Protein AF-A2A1Z2-F1 (afdb_monomer_lite)

Radius of gyration: 15.47 Å; chains: 1; bounding box: 34×31×52 Å

Foldseek 3Di:
DDLVVCVLPLVVLLVLLLVLLCVCVVVVNVVVCVVALLNVVSVLSNCCVVPVDPPPPSRQFFDDWDDDDDDDPPPDDVPPDSDAIKTATDPVSCVRVVHRIDGSSVSSVVSVVVPVVD

Secondary structure (DSSP, 8-state):
--SSTTTT-HHHHHHHHHHHHHHHHHTT-THHHHH-HHHHHHHHHHHHHHH--TT-TT--SB---B------TT---TTT---PPEEEBPHHHHHHHT-SEEEHHHHHHHHHHHHTT-

Structure (mmCIF, N/CA/C/O backbone):
data_AF-A2A1Z2-F1
#
_entry.id   AF-A2A1Z2-F1
#
loop_
_atom_site.group_PDB
_atom_site.id
_atom_site.type_symbol
_atom_site.label_atom_id
_atom_site.label_alt_id
_atom_site.label_comp_id
_atom_site.label_asym_id
_atom_site.label_entity_id
_atom_site.label_seq_id
_atom_site.pdbx_PDB_ins_code
_atom_site.Cartn_x
_atom_site.Cartn_y
_atom_site.Cartn_z
_atom_site.occupancy
_atom_site.B_iso_or_equiv
_atom_site.auth_seq_id
_atom_site.auth_comp_id
_atom_site.auth_asym_id
_atom_site.auth_atom_id
_atom_site.pdbx_PDB_model_num
ATOM 1 N N . MET A 1 1 ? 19.341 5.285 2.872 1.00 43.09 1 MET A N 1
ATOM 2 C CA . MET A 1 1 ? 19.050 4.918 1.471 1.00 43.09 1 MET A CA 1
ATOM 3 C C . MET A 1 1 ? 17.642 5.428 1.194 1.00 43.09 1 MET A C 1
ATOM 5 O O . MET A 1 1 ? 16.731 4.963 1.864 1.00 43.09 1 MET A O 1
ATOM 9 N N . SER A 1 2 ? 17.479 6.494 0.401 1.00 40.25 2 SER A N 1
ATOM 10 C CA . SER A 1 2 ? 16.166 7.125 0.172 1.00 40.25 2 SER A CA 1
ATOM 11 C C . SER A 1 2 ? 15.402 6.400 -0.940 1.00 40.25 2 SER A C 1
ATOM 13 O O . SER A 1 2 ? 16.025 5.833 -1.836 1.00 40.25 2 SER A O 1
ATOM 15 N N . LEU A 1 3 ? 14.065 6.455 -0.904 1.00 44.22 3 LEU A N 1
ATOM 16 C CA . LEU A 1 3 ? 13.184 6.008 -2.000 1.00 44.22 3 LEU A CA 1
ATOM 17 C C . LEU A 1 3 ? 13.575 6.637 -3.353 1.00 44.22 3 LEU A C 1
ATOM 19 O O . LEU A 1 3 ? 13.385 6.033 -4.402 1.00 44.22 3 LEU A O 1
ATOM 23 N N . GLU A 1 4 ? 14.168 7.832 -3.320 1.00 45.66 4 GLU A N 1
ATOM 24 C CA . GLU A 1 4 ? 14.558 8.612 -4.498 1.00 45.66 4 GLU A CA 1
ATOM 25 C C . GLU A 1 4 ? 15.920 8.216 -5.077 1.00 45.66 4 GLU A C 1
ATOM 27 O O . GLU A 1 4 ? 16.102 8.278 -6.289 1.00 45.66 4 GLU A O 1
ATOM 32 N N . ALA A 1 5 ? 16.862 7.737 -4.251 1.00 43.75 5 ALA A N 1
ATOM 33 C CA . ALA A 1 5 ? 18.181 7.284 -4.718 1.00 43.75 5 ALA A CA 1
ATOM 34 C C . ALA A 1 5 ? 18.096 6.046 -5.631 1.00 43.75 5 ALA A C 1
ATOM 36 O O . ALA A 1 5 ? 19.081 5.631 -6.233 1.00 43.75 5 ALA A O 1
ATOM 37 N N . SER A 1 6 ? 16.909 5.447 -5.699 1.00 44.06 6 SER A N 1
ATOM 38 C CA . SER A 1 6 ? 16.616 4.208 -6.386 1.00 44.06 6 SER A CA 1
ATOM 39 C C . SER A 1 6 ? 15.152 4.201 -6.847 1.00 44.06 6 SER A C 1
ATOM 41 O O . SER A 1 6 ? 14.452 3.197 -6.712 1.00 44.06 6 SER A O 1
ATOM 43 N N . GLY A 1 7 ? 14.685 5.321 -7.409 1.00 41.72 7 GLY A N 1
ATOM 44 C CA . GLY A 1 7 ? 13.326 5.483 -7.945 1.00 41.72 7 GLY A CA 1
ATOM 45 C C . GLY A 1 7 ? 12.958 4.536 -9.099 1.00 41.72 7 GLY A C 1
ATOM 46 O O . GLY A 1 7 ? 11.879 4.665 -9.656 1.00 41.72 7 GLY A O 1
ATOM 47 N N . GLN A 1 8 ? 13.836 3.596 -9.460 1.00 48.84 8 GLN A N 1
ATOM 48 C CA . GLN A 1 8 ? 13.596 2.522 -10.429 1.00 48.84 8 GLN A CA 1
ATOM 49 C C . GLN A 1 8 ? 13.659 1.119 -9.811 1.00 48.84 8 GLN A C 1
ATOM 51 O O . GLN A 1 8 ? 13.374 0.142 -10.495 1.00 48.84 8 GLN A O 1
ATOM 56 N N . ASN A 1 9 ? 14.010 0.981 -8.527 1.00 60.34 9 ASN A N 1
ATOM 57 C CA . ASN A 1 9 ? 14.089 -0.337 -7.909 1.00 60.34 9 ASN A CA 1
ATOM 58 C C . ASN A 1 9 ? 12.764 -0.681 -7.242 1.00 60.34 9 ASN A C 1
ATOM 60 O O . ASN A 1 9 ? 12.541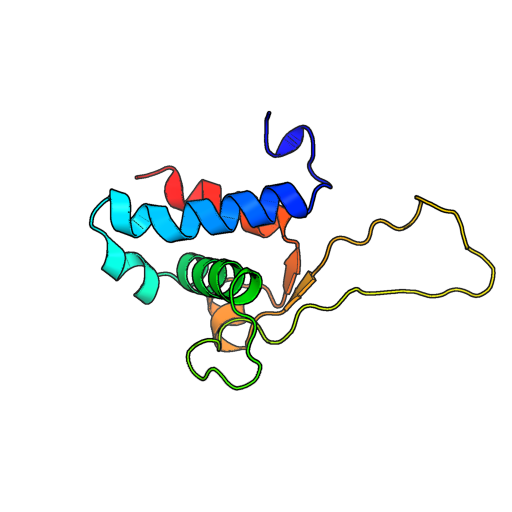 -0.456 -6.051 1.00 60.34 9 ASN A O 1
ATOM 64 N N . THR A 1 10 ? 11.885 -1.227 -8.068 1.00 61.91 10 THR A N 1
ATOM 65 C CA . THR A 1 10 ? 10.660 -1.918 -7.693 1.00 61.91 10 THR A CA 1
ATOM 66 C C . THR A 1 10 ? 10.806 -2.742 -6.404 1.00 61.91 10 THR A C 1
ATOM 68 O O . THR A 1 10 ? 9.916 -2.687 -5.557 1.00 61.91 10 THR A O 1
ATOM 71 N N . ASP A 1 11 ? 11.939 -3.416 -6.178 1.00 64.12 11 ASP A N 1
ATOM 72 C CA . ASP A 1 11 ? 12.164 -4.244 -4.984 1.00 64.12 11 ASP A CA 1
ATOM 73 C C . ASP A 1 11 ? 12.144 -3.430 -3.680 1.00 64.12 11 ASP A C 1
ATOM 75 O O . ASP A 1 11 ? 11.657 -3.896 -2.648 1.00 64.12 11 ASP A O 1
ATOM 79 N N . ILE A 1 12 ? 12.620 -2.181 -3.713 1.00 69.56 12 ILE A N 1
ATOM 80 C CA . ILE A 1 12 ? 12.577 -1.280 -2.553 1.00 69.56 12 ILE A CA 1
ATOM 81 C C . ILE A 1 12 ? 11.135 -0.872 -2.251 1.00 69.56 12 ILE A C 1
ATOM 83 O O . ILE A 1 12 ? 10.744 -0.854 -1.083 1.00 69.56 12 ILE A O 1
ATOM 87 N N . ALA A 1 13 ? 10.333 -0.593 -3.281 1.00 70.81 13 ALA A N 1
ATOM 88 C CA . ALA A 1 13 ? 8.918 -0.277 -3.107 1.00 70.81 13 ALA A CA 1
ATOM 89 C C . ALA A 1 13 ? 8.149 -1.468 -2.509 1.00 70.81 13 ALA A C 1
ATOM 91 O O . ALA A 1 13 ? 7.390 -1.292 -1.558 1.00 70.81 13 ALA A O 1
ATOM 92 N N . PHE A 1 14 ? 8.410 -2.694 -2.973 1.00 73.75 14 PHE A N 1
ATOM 93 C CA . PHE A 1 14 ? 7.793 -3.894 -2.398 1.00 73.75 14 PHE A CA 1
ATOM 94 C C . PHE A 1 14 ? 8.211 -4.143 -0.944 1.00 73.75 14 PHE A C 1
ATOM 96 O O . PHE A 1 14 ? 7.352 -4.409 -0.101 1.00 73.75 14 PHE A O 1
ATOM 103 N N . ASN A 1 15 ? 9.497 -3.988 -0.613 1.00 79.12 15 ASN A N 1
ATOM 104 C CA . ASN A 1 15 ? 9.965 -4.075 0.775 1.00 79.12 15 ASN A CA 1
ATOM 105 C C . ASN A 1 15 ? 9.302 -3.014 1.669 1.00 79.12 15 ASN A C 1
ATOM 107 O O . ASN A 1 15 ? 8.918 -3.294 2.812 1.00 79.12 15 ASN A O 1
ATOM 111 N N . PHE A 1 16 ? 9.119 -1.804 1.141 1.00 84.88 16 PHE A N 1
ATOM 112 C CA . PHE A 1 16 ? 8.381 -0.752 1.824 1.00 84.88 16 PHE A CA 1
ATOM 113 C C . PHE A 1 16 ? 6.911 -1.131 2.049 1.00 84.88 16 PHE A C 1
ATOM 115 O O . PHE A 1 16 ? 6.436 -0.982 3.171 1.00 84.88 16 PHE A O 1
ATOM 122 N N . PHE A 1 17 ? 6.206 -1.696 1.064 1.00 87.69 17 PHE A N 1
ATOM 123 C CA . PHE A 1 17 ? 4.813 -2.135 1.238 1.00 87.69 17 PHE A CA 1
ATOM 124 C C . PHE A 1 17 ? 4.655 -3.208 2.313 1.00 87.69 17 PHE A C 1
ATOM 126 O O . PHE A 1 17 ? 3.723 -3.139 3.112 1.00 87.69 17 PHE A O 1
ATOM 133 N N . VAL A 1 18 ? 5.589 -4.160 2.393 1.00 86.56 18 VAL A N 1
ATOM 134 C CA . VAL A 1 18 ? 5.596 -5.157 3.473 1.00 86.56 18 VAL A CA 1
ATOM 135 C C . VAL A 1 18 ? 5.723 -4.487 4.840 1.00 86.56 18 VAL A C 1
ATOM 137 O O . VAL A 1 18 ? 5.057 -4.897 5.785 1.00 86.56 18 VAL A O 1
ATOM 140 N N . THR A 1 19 ? 6.545 -3.445 4.946 1.00 88.44 19 THR A N 1
ATOM 141 C CA . THR A 1 19 ? 6.696 -2.676 6.188 1.00 88.44 19 THR A CA 1
ATOM 142 C C . THR A 1 19 ? 5.427 -1.875 6.492 1.00 88.44 19 THR A C 1
ATOM 144 O O . THR A 1 19 ? 4.910 -1.929 7.606 1.00 88.44 19 THR A O 1
ATOM 147 N N . ALA A 1 20 ? 4.886 -1.182 5.489 1.00 90.19 20 ALA A N 1
ATOM 148 C CA . ALA A 1 20 ? 3.693 -0.352 5.607 1.00 90.19 20 ALA A CA 1
ATOM 149 C C . ALA A 1 20 ? 2.441 -1.155 5.999 1.00 90.19 20 ALA A C 1
ATOM 151 O O . ALA A 1 20 ? 1.589 -0.630 6.711 1.00 90.19 20 ALA A O 1
ATOM 152 N N . GLU A 1 21 ? 2.351 -2.432 5.616 1.00 91.50 21 GLU A N 1
ATOM 153 C CA . GLU A 1 21 ? 1.268 -3.331 6.040 1.00 91.50 21 GLU A CA 1
ATOM 154 C C . GLU A 1 21 ? 1.250 -3.595 7.557 1.00 91.50 21 GLU A C 1
ATOM 156 O O . GLU A 1 21 ? 0.195 -3.874 8.131 1.00 91.50 21 GLU A O 1
ATOM 161 N N . HIS A 1 22 ? 2.400 -3.488 8.228 1.00 91.00 22 HIS A N 1
ATOM 162 C CA . HIS A 1 22 ? 2.520 -3.722 9.669 1.00 91.00 22 HIS A CA 1
ATOM 163 C C . HIS A 1 22 ? 2.400 -2.440 10.510 1.00 91.00 22 HIS A C 1
ATOM 165 O O . HIS A 1 22 ? 2.166 -2.530 11.715 1.00 91.00 22 HIS A O 1
ATOM 171 N N . LEU A 1 23 ? 2.470 -1.247 9.906 1.00 92.25 23 LEU A N 1
ATOM 172 C CA . LEU A 1 23 ? 2.297 0.025 10.626 1.00 92.25 23 LEU A CA 1
ATOM 173 C C . LEU A 1 23 ? 0.963 0.124 11.397 1.00 92.25 23 LEU A C 1
ATOM 175 O O . LEU A 1 23 ? 0.990 0.532 12.562 1.00 92.25 23 LEU A O 1
ATOM 179 N N . PRO A 1 24 ? -0.194 -0.304 10.845 1.00 93.19 24 PRO A N 1
ATOM 180 C CA . PRO A 1 24 ? -1.445 -0.314 11.597 1.00 93.19 24 PRO A CA 1
ATOM 181 C C . PRO A 1 24 ? -1.403 -1.200 12.852 1.00 93.19 24 PRO A C 1
ATOM 183 O O . PRO A 1 24 ? -2.099 -0.891 13.816 1.00 93.19 24 PRO A O 1
ATOM 186 N N . ASP A 1 25 ? -0.619 -2.287 12.865 1.00 90.25 25 ASP A N 1
ATOM 187 C CA . ASP A 1 25 ? -0.441 -3.115 14.069 1.00 90.25 25 ASP A CA 1
ATOM 188 C C . ASP A 1 25 ? 0.363 -2.375 15.132 1.00 90.25 25 ASP A C 1
ATOM 190 O O . ASP A 1 25 ? -0.029 -2.346 16.296 1.00 90.25 25 ASP A O 1
ATOM 194 N N . TRP A 1 26 ? 1.475 -1.756 14.732 1.00 92.25 26 TRP A N 1
ATOM 195 C CA . TRP A 1 26 ? 2.379 -1.071 15.658 1.00 92.25 26 TRP A CA 1
ATOM 196 C C . TRP A 1 26 ? 1.719 0.125 16.340 1.00 92.25 26 TRP A C 1
ATOM 198 O O . TRP A 1 26 ? 1.992 0.394 17.506 1.00 92.25 26 TRP A O 1
ATOM 208 N N . LEU A 1 27 ? 0.812 0.804 15.637 1.00 91.12 27 LEU A N 1
ATOM 209 C CA . LEU A 1 27 ? 0.032 1.914 16.184 1.00 91.12 27 LEU A CA 1
ATOM 210 C C . LEU A 1 27 ? -1.247 1.461 16.905 1.00 91.12 27 LEU A C 1
ATOM 212 O O . LEU A 1 27 ? -1.963 2.300 17.448 1.00 91.12 27 LEU A O 1
ATOM 216 N N . ASN A 1 28 ? -1.563 0.160 16.910 1.00 91.50 28 ASN A N 1
ATOM 217 C CA . ASN A 1 28 ? -2.840 -0.384 17.381 1.00 91.50 28 ASN A CA 1
ATOM 218 C C . ASN A 1 28 ? -4.063 0.245 16.671 1.00 91.50 28 ASN A C 1
ATOM 220 O O . ASN A 1 28 ? -5.115 0.487 17.262 1.00 91.50 28 ASN A O 1
ATOM 224 N N . GLN A 1 29 ? -3.918 0.518 15.373 1.00 92.06 29 GLN A N 1
ATOM 225 C CA . GLN A 1 29 ? -4.905 1.167 14.508 1.00 92.06 29 GLN A CA 1
ATOM 226 C C . GLN A 1 29 ? -5.318 0.273 13.329 1.00 92.06 29 GLN A C 1
ATOM 228 O O . GLN A 1 29 ? -5.651 0.753 12.245 1.00 92.06 29 GLN A O 1
ATOM 233 N N . ARG A 1 30 ? -5.375 -1.050 13.537 1.00 89.44 30 ARG A N 1
ATOM 234 C CA . ARG A 1 30 ? -5.835 -2.020 12.525 1.00 89.44 30 ARG A CA 1
ATOM 235 C C . ARG A 1 30 ? -7.152 -1.668 11.811 1.00 89.44 30 ARG A C 1
ATOM 237 O O . ARG A 1 30 ? -7.246 -1.964 10.618 1.00 89.44 30 ARG A O 1
ATOM 244 N N . PRO A 1 31 ? -8.149 -1.015 12.445 1.00 91.75 31 PRO A N 1
ATOM 245 C CA . PRO A 1 31 ? -9.347 -0.558 11.741 1.00 91.75 31 PRO A CA 1
ATOM 246 C C . PRO A 1 31 ? -9.083 0.393 10.559 1.00 91.75 31 PRO A C 1
ATOM 248 O O . PRO A 1 31 ? -9.884 0.402 9.624 1.00 91.75 31 PRO A O 1
ATOM 251 N N . LEU A 1 32 ? -7.961 1.131 10.539 1.00 90.88 32 LEU A N 1
ATOM 252 C CA . LEU A 1 32 ? -7.602 2.015 9.423 1.00 90.88 32 LEU A CA 1
ATOM 253 C C . LEU A 1 32 ? -7.513 1.277 8.090 1.00 90.88 32 LEU A C 1
ATOM 255 O O . LEU A 1 32 ? -7.876 1.851 7.066 1.00 90.88 32 LEU A O 1
ATOM 259 N N . VAL A 1 33 ? -7.080 0.012 8.097 1.00 89.12 33 VAL A N 1
ATOM 260 C CA . VAL A 1 33 ? -6.923 -0.776 6.867 1.00 89.12 33 VAL A CA 1
ATOM 261 C C . VAL A 1 33 ? -8.258 -0.931 6.149 1.00 89.12 33 VAL A C 1
ATOM 263 O O . VAL A 1 33 ? -8.325 -0.775 4.938 1.00 89.12 33 VAL A O 1
ATOM 266 N N . LYS A 1 34 ? -9.351 -1.184 6.877 1.00 86.12 34 LYS A N 1
ATOM 267 C CA . LYS A 1 34 ? -10.677 -1.353 6.261 1.00 86.12 34 LYS A CA 1
ATOM 268 C C . LYS A 1 34 ? -11.220 -0.045 5.685 1.00 86.12 34 LYS A C 1
ATOM 270 O O . LYS A 1 34 ? -11.907 -0.079 4.666 1.00 86.12 34 LYS A O 1
ATOM 275 N N . ASN A 1 35 ? -10.890 1.073 6.327 1.00 89.19 35 ASN A N 1
ATOM 276 C CA . ASN A 1 35 ? -11.455 2.388 6.032 1.00 89.19 35 ASN A CA 1
ATOM 277 C C . ASN A 1 35 ? -10.700 3.159 4.945 1.00 89.19 35 ASN A C 1
ATOM 279 O O . ASN A 1 35 ? -11.234 4.143 4.450 1.00 89.19 35 ASN A O 1
ATOM 283 N N . ASN A 1 36 ? -9.485 2.740 4.582 1.00 90.69 36 ASN A N 1
ATOM 284 C CA . ASN A 1 36 ? -8.646 3.465 3.633 1.00 90.69 36 ASN A CA 1
ATOM 285 C C . ASN A 1 36 ? -8.211 2.545 2.494 1.00 90.69 36 ASN A C 1
ATOM 287 O O . ASN A 1 36 ? -7.432 1.614 2.713 1.00 90.69 36 ASN A O 1
ATOM 291 N N . CYS A 1 37 ? -8.657 2.826 1.265 1.00 90.31 37 CYS A N 1
ATOM 292 C CA . CYS A 1 37 ? -8.282 2.035 0.091 1.00 90.31 37 CYS A CA 1
ATOM 293 C C . CYS A 1 37 ? -6.773 1.885 -0.082 1.00 90.31 37 CYS A C 1
ATOM 295 O O . CYS A 1 37 ? -6.308 0.791 -0.389 1.00 90.31 37 CYS A O 1
ATOM 297 N N . ILE A 1 38 ? -6.000 2.944 0.168 1.00 90.62 38 ILE A N 1
ATOM 298 C CA . ILE A 1 38 ? -4.541 2.900 0.019 1.00 90.62 38 ILE A CA 1
ATOM 299 C C . ILE A 1 38 ? -3.914 1.787 0.876 1.00 90.62 38 ILE A C 1
ATOM 301 O O . ILE A 1 38 ? -3.043 1.059 0.406 1.00 90.62 38 ILE A O 1
ATOM 305 N N . LEU A 1 39 ? -4.426 1.576 2.093 1.00 91.56 39 LEU A N 1
ATOM 306 C CA . LEU A 1 39 ? -3.967 0.512 2.982 1.00 91.56 39 LEU A CA 1
ATOM 307 C C . LEU A 1 39 ? -4.503 -0.862 2.569 1.00 91.56 39 LEU A C 1
ATOM 309 O O . LEU A 1 39 ? -3.790 -1.850 2.716 1.00 91.56 39 LEU A O 1
ATOM 313 N N . ARG A 1 40 ? -5.717 -0.950 2.006 1.00 90.06 40 ARG A N 1
ATOM 314 C CA . ARG A 1 40 ? -6.228 -2.210 1.427 1.00 90.06 40 ARG A CA 1
ATOM 315 C C . ARG A 1 40 ? -5.360 -2.678 0.260 1.00 90.06 40 ARG A C 1
ATOM 317 O O . ARG A 1 40 ? -5.021 -3.857 0.187 1.00 90.06 40 ARG A O 1
ATOM 324 N N . VAL A 1 41 ? -4.963 -1.753 -0.614 1.00 87.00 41 VAL A N 1
ATOM 325 C CA . VAL A 1 41 ? -4.060 -2.014 -1.742 1.00 87.00 41 VAL A CA 1
ATOM 326 C C . VAL A 1 41 ? -2.689 -2.472 -1.242 1.00 87.00 41 VAL A C 1
ATOM 328 O O . VAL A 1 41 ? -2.206 -3.509 -1.692 1.00 87.00 41 VAL A O 1
ATOM 331 N N . VAL A 1 42 ? -2.095 -1.774 -0.267 1.00 89.69 42 VAL A N 1
ATOM 332 C CA . VAL A 1 42 ? -0.824 -2.192 0.360 1.00 89.69 42 VAL A CA 1
ATOM 333 C C . VAL A 1 42 ? -0.937 -3.584 0.973 1.00 89.69 42 VAL A C 1
ATOM 335 O O . VAL A 1 42 ? -0.074 -4.421 0.724 1.00 89.69 42 VAL A O 1
ATOM 338 N N . SER A 1 43 ? -2.017 -3.862 1.705 1.00 87.44 43 SER A N 1
ATOM 339 C CA . SER A 1 43 ? -2.255 -5.172 2.311 1.00 87.44 43 SER A CA 1
ATOM 340 C C . SER A 1 43 ? -2.352 -6.270 1.260 1.00 87.44 43 SER A C 1
ATOM 342 O O . SER A 1 43 ? -1.768 -7.340 1.419 1.00 87.44 43 SER A O 1
ATOM 344 N N . HIS A 1 44 ? -3.040 -6.011 0.147 1.00 82.06 44 HIS A N 1
ATOM 345 C CA . HIS A 1 44 ? -3.126 -6.955 -0.959 1.00 82.06 44 HIS A CA 1
ATOM 346 C C . HIS A 1 44 ? -1.746 -7.192 -1.582 1.00 82.06 44 HIS A C 1
ATOM 348 O O . HIS A 1 44 ? -1.349 -8.339 -1.744 1.00 82.06 44 HIS A O 1
ATOM 354 N N . ILE A 1 45 ? -0.972 -6.145 -1.858 1.00 82.00 45 ILE A N 1
ATOM 355 C CA . ILE A 1 45 ? 0.362 -6.280 -2.454 1.00 82.00 45 ILE A CA 1
ATOM 356 C C . ILE A 1 45 ? 1.323 -7.022 -1.516 1.00 82.00 45 ILE A C 1
ATOM 358 O O . ILE A 1 45 ? 1.999 -7.957 -1.939 1.00 82.00 45 ILE A O 1
ATOM 362 N N . ALA A 1 46 ? 1.361 -6.648 -0.236 1.00 83.50 46 ALA A N 1
ATOM 363 C CA . ALA A 1 46 ? 2.248 -7.246 0.757 1.00 83.50 46 ALA A CA 1
ATOM 364 C C . ALA A 1 46 ? 1.908 -8.720 1.031 1.00 83.50 46 ALA A C 1
ATOM 366 O O . ALA A 1 46 ? 2.812 -9.543 1.185 1.00 83.50 46 ALA A O 1
ATOM 367 N N . ASN A 1 47 ? 0.616 -9.066 1.067 1.00 74.19 47 ASN A N 1
ATOM 368 C CA . ASN A 1 47 ? 0.169 -10.448 1.234 1.00 74.19 47 ASN A CA 1
ATOM 369 C C . ASN A 1 47 ? 0.291 -11.253 -0.063 1.00 74.19 47 ASN A C 1
ATOM 371 O O . ASN A 1 47 ? 0.711 -12.400 -0.008 1.00 74.19 47 ASN A O 1
ATOM 375 N N . GLY A 1 48 ? 0.014 -10.660 -1.225 1.00 63.56 48 GLY A N 1
ATOM 376 C CA . GLY A 1 48 ? 0.193 -11.283 -2.537 1.00 63.56 48 GLY A CA 1
ATOM 377 C C . GLY A 1 48 ? 1.661 -11.590 -2.835 1.00 63.56 48 GLY A C 1
ATOM 378 O O . GLY A 1 48 ? 1.969 -12.666 -3.328 1.00 63.56 48 GLY A O 1
ATOM 379 N N . ALA A 1 49 ? 2.593 -10.721 -2.437 1.00 56.34 49 ALA A N 1
ATOM 380 C CA . ALA A 1 49 ? 4.029 -10.988 -2.543 1.00 56.34 49 ALA A CA 1
ATOM 381 C C . ALA A 1 49 ? 4.507 -12.128 -1.618 1.00 56.34 49 ALA A C 1
ATOM 383 O O . ALA A 1 49 ? 5.499 -12.787 -1.922 1.00 56.34 49 ALA A O 1
ATOM 384 N N . LYS A 1 50 ? 3.808 -12.381 -0.499 1.00 47.78 50 LYS A N 1
ATOM 385 C CA . LYS A 1 50 ? 4.124 -13.460 0.459 1.00 47.78 50 LYS A CA 1
ATOM 386 C C . LYS A 1 50 ? 3.368 -14.770 0.182 1.00 47.78 50 LYS A C 1
ATOM 388 O O . LYS A 1 50 ? 3.891 -15.845 0.462 1.00 47.78 50 LYS A O 1
ATOM 393 N N . HIS A 1 51 ? 2.149 -14.687 -0.347 1.00 44.22 51 HIS A N 1
ATOM 394 C CA . HIS A 1 51 ? 1.176 -15.776 -0.465 1.00 44.22 51 HIS A CA 1
ATOM 395 C C . HIS A 1 51 ? 0.256 -15.584 -1.684 1.00 44.22 51 HIS A C 1
ATOM 397 O O . HIS A 1 51 ? -0.968 -15.576 -1.547 1.00 44.22 51 HIS A O 1
ATOM 403 N N . PHE A 1 52 ? 0.814 -15.424 -2.889 1.00 40.94 52 PHE A N 1
ATOM 404 C CA . PHE A 1 52 ? -0.000 -15.358 -4.105 1.00 40.94 52 PHE A CA 1
ATOM 405 C C . PHE A 1 52 ? -0.745 -16.682 -4.319 1.00 40.94 52 PHE A C 1
ATOM 407 O O . PHE A 1 52 ? -0.168 -17.677 -4.759 1.00 40.94 52 PHE A O 1
ATOM 414 N N . ASN A 1 53 ? -2.037 -16.693 -4.000 1.00 42.28 53 ASN A N 1
ATOM 415 C CA . ASN A 1 53 ? -2.956 -17.759 -4.357 1.00 42.28 53 ASN A CA 1
ATOM 416 C C . ASN A 1 53 ? -4.117 -17.142 -5.139 1.00 42.28 53 ASN A C 1
ATOM 418 O O . ASN A 1 53 ? -4.883 -16.349 -4.592 1.00 42.28 53 ASN A O 1
ATOM 422 N N . LEU A 1 54 ? -4.232 -17.518 -6.415 1.00 43.12 54 LEU A N 1
ATOM 423 C CA . LEU A 1 54 ? -5.252 -17.031 -7.352 1.00 43.12 54 LEU A CA 1
ATOM 424 C C . LEU A 1 54 ? -6.693 -17.248 -6.855 1.00 43.12 54 LEU A C 1
ATOM 426 O O . LEU A 1 54 ? -7.600 -16.565 -7.320 1.00 43.12 54 LEU A O 1
ATOM 430 N N . GLU A 1 55 ? -6.913 -18.163 -5.907 1.00 47.19 55 GLU A N 1
ATOM 431 C CA . GLU A 1 55 ? -8.247 -18.483 -5.381 1.00 47.19 55 GLU A CA 1
ATOM 432 C C . GLU A 1 55 ? -8.593 -17.802 -4.043 1.00 47.19 55 GLU A C 1
ATOM 434 O O . GLU A 1 55 ? -9.690 -18.003 -3.506 1.00 47.19 55 GLU A O 1
ATOM 439 N N . ASP A 1 56 ? -7.698 -16.985 -3.473 1.00 55.69 56 ASP A N 1
ATOM 440 C CA . ASP A 1 56 ? -7.967 -16.334 -2.189 1.00 55.69 56 ASP A CA 1
ATOM 441 C C . ASP A 1 56 ? -8.954 -15.162 -2.337 1.00 55.69 56 ASP A C 1
ATOM 443 O O . ASP A 1 56 ? -8.629 -14.061 -2.782 1.00 55.69 56 ASP A O 1
ATOM 447 N N . LYS A 1 57 ? -10.195 -15.383 -1.892 1.00 59.69 57 LYS A N 1
ATOM 448 C CA . LYS A 1 57 ? -11.310 -14.421 -1.987 1.00 59.69 57 LYS A CA 1
ATOM 449 C C . LYS A 1 57 ? -11.101 -13.119 -1.202 1.00 59.69 57 LYS A C 1
ATOM 451 O O . LYS A 1 57 ? -11.921 -12.205 -1.334 1.00 59.69 57 LYS A O 1
ATOM 456 N N . ARG A 1 58 ? -10.066 -13.036 -0.358 1.00 58.94 58 ARG A N 1
ATOM 457 C CA . ARG A 1 58 ? -9.707 -11.835 0.420 1.00 58.94 58 ARG A CA 1
ATOM 458 C C . ARG A 1 58 ? -8.985 -10.782 -0.426 1.00 58.94 58 ARG A C 1
ATOM 460 O O . ARG A 1 58 ? -8.947 -9.614 -0.051 1.00 58.94 58 ARG A O 1
ATOM 467 N N . HIS A 1 59 ? -8.457 -11.185 -1.574 1.00 58.66 59 HIS A N 1
ATOM 468 C CA . HIS A 1 59 ? -7.610 -10.394 -2.450 1.00 58.66 59 HIS A CA 1
ATOM 469 C C . HIS A 1 59 ? -8.409 -9.884 -3.652 1.00 58.66 59 HIS A C 1
ATOM 471 O O . HIS A 1 59 ? -8.362 -10.444 -4.739 1.00 58.66 59 HIS A O 1
ATOM 477 N N . LYS A 1 60 ? -9.187 -8.812 -3.442 1.00 62.72 60 LYS A N 1
ATOM 478 C CA . LYS A 1 60 ? -10.016 -8.209 -4.504 1.00 62.72 60 LYS A CA 1
ATOM 479 C C . LYS A 1 60 ? -9.494 -6.892 -5.051 1.00 62.72 60 LYS A C 1
ATOM 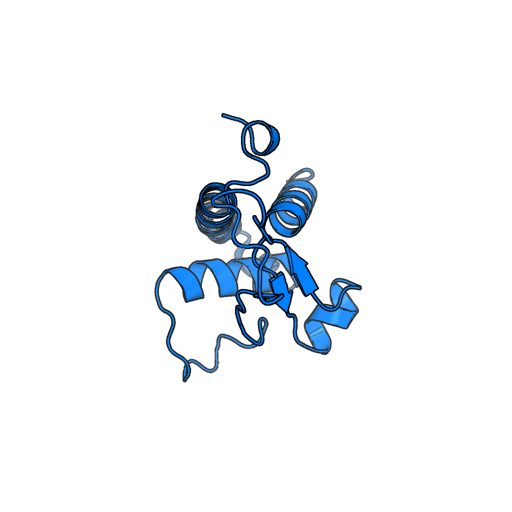481 O O . LYS A 1 60 ? -9.912 -6.519 -6.124 1.00 62.72 60 LYS A O 1
ATOM 486 N N . SER A 1 61 ? -8.591 -6.208 -4.354 1.00 57.38 61 SER A N 1
ATOM 487 C CA . SER A 1 61 ? -8.220 -4.821 -4.690 1.00 57.38 61 SER A CA 1
ATOM 488 C C . SER A 1 61 ? -7.273 -4.627 -5.884 1.00 57.38 61 SER A C 1
ATOM 490 O O . SER A 1 61 ? -7.090 -3.500 -6.332 1.00 57.38 61 SER A O 1
ATOM 492 N N . VAL A 1 62 ? -6.660 -5.694 -6.398 1.00 54.50 62 VAL A N 1
ATOM 493 C CA . VAL A 1 62 ? -5.721 -5.660 -7.531 1.00 54.50 62 VAL A CA 1
ATOM 494 C C . VAL A 1 62 ? -6.146 -6.745 -8.513 1.00 54.50 62 VAL A C 1
ATOM 496 O O . VAL A 1 62 ? -6.420 -7.870 -8.095 1.00 54.50 62 VAL A O 1
ATOM 499 N N . LYS A 1 63 ? -6.246 -6.399 -9.802 1.00 54.19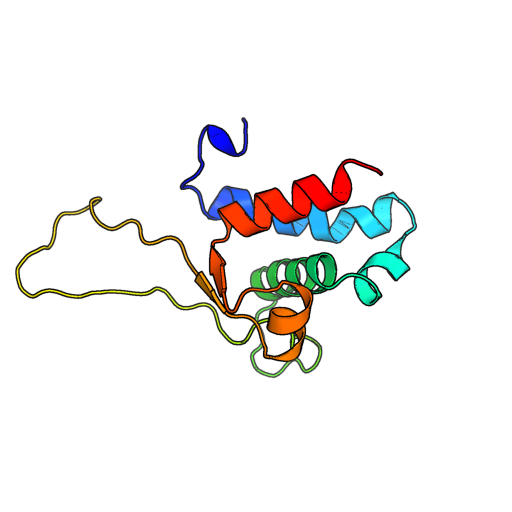 63 LYS A N 1
ATOM 500 C CA . LYS A 1 63 ? -6.789 -7.295 -10.839 1.00 54.19 63 LYS A CA 1
ATOM 501 C C . LYS A 1 63 ? -5.740 -8.266 -11.397 1.00 54.19 63 LYS A C 1
ATOM 503 O O . LYS A 1 63 ? -6.051 -9.426 -11.652 1.00 54.19 63 LYS A O 1
ATOM 508 N N . SER A 1 64 ? -4.513 -7.795 -11.582 1.00 54.28 64 SER A N 1
ATOM 509 C CA . SER A 1 64 ? -3.341 -8.564 -12.018 1.00 54.28 64 SER A CA 1
ATOM 510 C C . SER A 1 64 ? -2.075 -7.751 -11.718 1.00 54.28 64 SER A C 1
ATOM 512 O O . SER A 1 64 ? -2.162 -6.592 -11.321 1.00 54.28 64 SER A O 1
ATOM 514 N N . THR A 1 65 ? -0.893 -8.340 -11.888 1.00 50.78 65 THR A N 1
ATOM 515 C CA . THR A 1 65 ? 0.359 -7.593 -12.069 1.00 50.78 65 THR A CA 1
ATOM 516 C C . THR A 1 65 ? 0.920 -7.990 -13.429 1.00 50.78 65 THR A C 1
ATOM 518 O O . THR A 1 65 ? 1.254 -9.152 -13.657 1.00 50.78 65 THR A O 1
ATOM 521 N N . GLU A 1 66 ? 0.965 -7.053 -14.373 1.00 49.09 66 GLU A N 1
ATOM 522 C CA . GLU A 1 66 ? 1.445 -7.323 -15.730 1.00 49.09 66 GLU A CA 1
ATOM 523 C C . GLU A 1 66 ? 2.787 -6.634 -15.964 1.00 49.09 66 GLU A C 1
ATOM 525 O O . GLU A 1 66 ? 2.996 -5.477 -15.599 1.00 49.09 66 GLU A O 1
ATOM 530 N N . LYS A 1 67 ? 3.721 -7.364 -16.582 1.00 45.16 67 LYS A N 1
ATOM 531 C CA . LYS A 1 67 ? 4.896 -6.755 -17.205 1.00 45.16 67 LYS A CA 1
ATOM 532 C C . LYS A 1 67 ? 4.476 -6.361 -18.611 1.00 45.16 67 LYS A C 1
ATOM 534 O O . LYS A 1 67 ? 4.379 -7.237 -19.472 1.00 45.16 67 LYS A O 1
ATOM 539 N N . PHE A 1 68 ? 4.208 -5.079 -18.828 1.00 41.00 68 PHE A N 1
ATOM 540 C CA . PHE A 1 68 ? 4.045 -4.568 -20.180 1.00 41.00 68 PHE A CA 1
ATOM 541 C C . PHE A 1 68 ? 5.365 -4.819 -20.938 1.00 41.00 68 PHE A C 1
ATOM 543 O O . PHE A 1 68 ? 6.461 -4.679 -20.392 1.00 41.00 68 PHE A O 1
ATOM 550 N N . ARG A 1 69 ? 5.259 -5.397 -22.136 1.00 42.38 69 ARG A N 1
ATOM 551 C CA . ARG A 1 69 ? 6.383 -5.642 -23.044 1.00 42.38 69 ARG A CA 1
ATOM 552 C C . ARG A 1 69 ? 5.941 -5.155 -24.410 1.00 42.38 69 ARG A C 1
ATOM 554 O O . ARG A 1 69 ? 5.255 -5.885 -25.123 1.00 42.38 69 ARG A O 1
ATOM 561 N N . VAL A 1 70 ? 6.316 -3.938 -24.773 1.00 44.19 70 VAL A N 1
ATOM 562 C CA . VAL A 1 70 ? 6.203 -3.491 -26.162 1.00 44.19 70 VAL A CA 1
ATOM 563 C C . VAL A 1 70 ? 7.376 -4.108 -26.925 1.00 44.19 70 VAL A C 1
ATOM 565 O O . VAL A 1 70 ? 8.531 -3.796 -26.654 1.00 44.19 70 VAL A O 1
ATOM 568 N N . TYR A 1 71 ? 7.100 -5.063 -27.816 1.00 41.31 71 TYR A N 1
ATOM 569 C C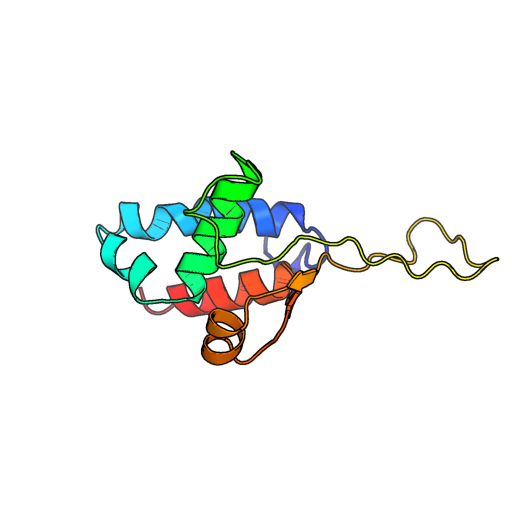A . TYR A 1 71 ? 8.114 -5.651 -28.693 1.00 41.31 71 TYR A CA 1
ATOM 570 C C . TYR A 1 71 ? 8.006 -4.972 -30.062 1.00 41.31 71 TYR A C 1
ATOM 572 O O . TYR A 1 71 ? 7.068 -5.247 -30.807 1.00 41.31 71 TYR A O 1
ATOM 580 N N . GLU A 1 72 ? 8.944 -4.083 -30.391 1.00 46.25 72 GLU A N 1
ATOM 581 C CA . GLU A 1 72 ? 9.211 -3.701 -31.781 1.00 46.25 72 GLU A CA 1
ATOM 582 C C . GLU A 1 72 ? 10.349 -4.577 -32.315 1.00 46.25 72 GLU A C 1
ATOM 584 O O . GLU A 1 72 ? 11.404 -4.722 -31.691 1.00 46.25 72 GLU A O 1
ATOM 589 N N . GLU A 1 73 ? 10.120 -5.209 -33.466 1.00 40.72 73 GLU A N 1
ATOM 590 C CA . GLU A 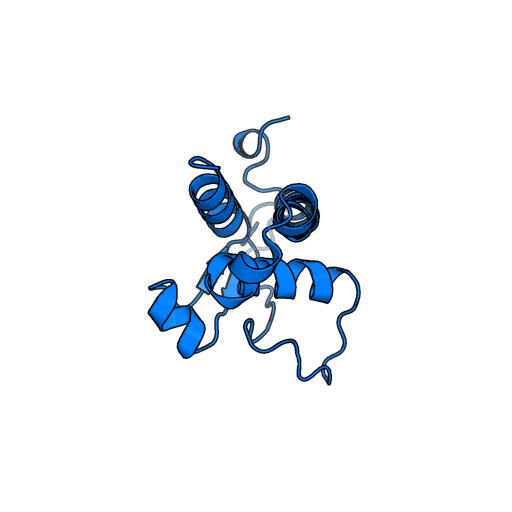1 73 ? 11.083 -6.102 -34.106 1.00 40.72 73 GLU A CA 1
ATOM 591 C C . GLU A 1 73 ? 12.311 -5.292 -34.566 1.00 40.72 73 GLU A C 1
ATOM 593 O O . GLU A 1 73 ? 12.263 -4.581 -35.565 1.00 40.72 73 GLU A O 1
ATOM 598 N N . GLY A 1 74 ? 13.408 -5.360 -33.799 1.00 54.75 74 GLY A N 1
ATOM 599 C CA . GLY A 1 74 ? 14.686 -4.708 -34.128 1.00 54.75 74 GLY A CA 1
ATOM 600 C C . GLY A 1 74 ? 15.258 -3.750 -33.076 1.00 54.75 74 GLY A C 1
ATOM 601 O O . GLY A 1 74 ? 16.396 -3.319 -33.236 1.00 54.75 74 GLY A O 1
ATOM 602 N N . VAL A 1 75 ? 14.540 -3.457 -31.985 1.00 53.09 75 VAL A N 1
ATOM 603 C CA . VAL A 1 75 ? 15.001 -2.540 -30.918 1.00 53.09 75 VAL A CA 1
ATOM 604 C C . VAL A 1 75 ? 15.255 -3.315 -29.619 1.00 53.09 75 VAL A C 1
ATOM 606 O O . VAL A 1 75 ? 14.615 -3.097 -28.595 1.00 53.09 75 VAL A O 1
ATOM 609 N N . TYR A 1 76 ? 16.172 -4.285 -29.649 1.00 44.88 76 TYR A N 1
ATOM 610 C CA . TYR A 1 76 ? 16.651 -4.925 -28.420 1.00 44.88 76 TYR A CA 1
ATOM 611 C C . TYR A 1 76 ? 17.922 -4.224 -27.942 1.00 44.88 76 TYR A C 1
ATOM 613 O O . TYR A 1 76 ? 19.031 -4.605 -28.312 1.00 44.88 76 TYR A O 1
ATOM 621 N N . GLU A 1 77 ? 17.758 -3.205 -27.102 1.00 51.81 77 GLU A N 1
ATOM 622 C CA . GLU A 1 77 ? 18.858 -2.646 -26.321 1.00 51.81 77 GLU A CA 1
ATOM 623 C C . GLU A 1 77 ? 18.737 -3.141 -24.868 1.00 51.81 77 GLU A C 1
ATOM 625 O O . GLU A 1 77 ? 17.806 -2.756 -24.147 1.00 51.81 77 GLU A O 1
ATOM 630 N N . PRO A 1 78 ? 19.646 -4.025 -24.407 1.00 42.03 78 PRO A N 1
ATOM 631 C CA . PRO A 1 78 ? 19.701 -4.414 -23.005 1.00 42.03 78 PRO A CA 1
ATOM 632 C C . PRO A 1 78 ? 19.841 -3.151 -22.143 1.00 42.03 78 PRO A C 1
ATOM 634 O O . PRO A 1 78 ? 20.791 -2.393 -22.324 1.00 42.03 78 PRO A O 1
ATOM 637 N N . ASN A 1 79 ? 18.918 -2.955 -21.194 1.00 47.56 79 ASN A N 1
ATOM 638 C CA . ASN A 1 79 ? 18.822 -1.816 -20.259 1.00 47.56 79 ASN A CA 1
ATOM 639 C C . ASN A 1 79 ? 18.102 -0.543 -20.742 1.00 47.56 79 ASN A C 1
ATOM 641 O O . ASN A 1 79 ? 18.116 0.442 -20.007 1.00 47.56 79 ASN A O 1
ATOM 645 N N . VAL A 1 80 ? 17.448 -0.536 -21.908 1.00 48.12 80 VAL A N 1
ATOM 646 C CA . VAL A 1 80 ? 16.772 0.687 -22.405 1.00 48.12 80 VAL A CA 1
ATOM 647 C C . VAL A 1 80 ? 15.280 0.733 -22.082 1.00 48.12 80 VAL A C 1
ATOM 649 O O . VAL A 1 80 ? 14.723 1.811 -21.895 1.00 48.12 80 VAL A O 1
ATOM 652 N N . PHE A 1 81 ? 14.650 -0.421 -21.870 1.00 42.12 81 PHE A N 1
ATOM 653 C CA . PHE A 1 81 ? 13.244 -0.503 -21.477 1.00 42.12 81 PHE A CA 1
ATOM 654 C C . PHE A 1 81 ? 13.117 -1.028 -20.047 1.00 42.12 81 PHE A C 1
ATOM 656 O O . PHE A 1 81 ? 13.006 -2.231 -19.810 1.00 42.12 81 PHE A O 1
ATOM 663 N N . TYR A 1 82 ? 13.154 -0.108 -19.082 1.00 50.25 82 TYR A N 1
ATOM 664 C CA . TYR A 1 82 ? 12.713 -0.367 -17.712 1.00 50.25 82 TYR A CA 1
ATOM 665 C C . TYR A 1 82 ? 11.290 0.180 -17.570 1.00 50.25 82 TYR A C 1
ATOM 667 O O . TYR A 1 82 ? 11.077 1.255 -17.017 1.00 50.25 82 TYR A O 1
ATOM 675 N N . GLU A 1 83 ? 10.311 -0.519 -18.148 1.00 56.25 83 GLU A N 1
ATOM 676 C CA . GLU A 1 83 ? 8.906 -0.190 -17.905 1.00 56.25 83 GLU A CA 1
ATOM 677 C C . GLU A 1 83 ? 8.567 -0.606 -16.464 1.00 56.25 83 GLU A C 1
ATOM 679 O O . GLU A 1 83 ? 8.671 -1.793 -16.125 1.00 56.25 83 GLU A O 1
ATOM 684 N N . PRO A 1 84 ? 8.241 0.349 -15.574 1.00 60.84 84 PRO A N 1
ATOM 685 C CA . PRO A 1 84 ? 7.934 0.024 -14.193 1.00 60.84 84 PRO A CA 1
ATOM 686 C C . PRO A 1 84 ? 6.658 -0.830 -14.147 1.00 60.84 84 PRO A C 1
ATOM 688 O O . PRO A 1 84 ? 5.723 -0.583 -14.910 1.00 60.84 84 PRO A O 1
ATOM 691 N N . PRO A 1 85 ? 6.588 -1.843 -13.267 1.00 64.56 85 PRO A N 1
ATOM 692 C CA . PRO A 1 85 ? 5.412 -2.693 -13.176 1.00 64.56 85 PRO A CA 1
ATOM 693 C C . PRO A 1 85 ? 4.194 -1.862 -12.777 1.00 64.56 85 PRO A C 1
ATOM 695 O O . PRO A 1 85 ? 4.200 -1.186 -11.743 1.00 64.56 85 PRO A O 1
ATOM 698 N N . LEU A 1 86 ? 3.158 -1.939 -13.609 1.00 74.00 86 LEU A N 1
ATOM 699 C CA . LEU A 1 86 ? 1.878 -1.287 -13.382 1.00 74.00 86 LEU A CA 1
ATOM 700 C C . LEU A 1 86 ? 0.983 -2.189 -12.534 1.00 74.00 86 LEU A C 1
ATOM 702 O O . LEU A 1 86 ? 0.914 -3.407 -12.722 1.00 74.00 86 LEU A O 1
ATOM 706 N N . ILE A 1 87 ? 0.300 -1.568 -11.583 1.00 78.69 87 ILE A N 1
ATOM 707 C CA . ILE A 1 87 ? -0.634 -2.207 -10.665 1.00 78.69 87 ILE A CA 1
ATOM 708 C C . ILE A 1 87 ? -2.040 -1.749 -11.070 1.00 78.69 87 ILE A C 1
ATOM 710 O O . ILE A 1 87 ? -2.458 -0.659 -10.671 1.00 78.69 87 ILE A O 1
ATOM 714 N N . PRO A 1 88 ? -2.773 -2.531 -11.882 1.00 75.44 88 PRO A N 1
ATOM 715 C CA . PRO A 1 88 ? -4.156 -2.234 -12.221 1.00 75.44 88 PRO A CA 1
ATOM 716 C C . PRO A 1 88 ? -5.081 -2.442 -11.016 1.00 75.44 88 PRO A C 1
ATOM 718 O O . PRO A 1 88 ? -5.083 -3.493 -10.361 1.00 75.44 88 PRO A O 1
ATOM 721 N N . PHE A 1 89 ? -5.911 -1.440 -10.753 1.00 80.19 89 PHE A N 1
ATOM 722 C CA . PHE A 1 89 ? -6.924 -1.459 -9.703 1.00 80.19 89 PHE A CA 1
ATOM 723 C C . PHE A 1 89 ? -8.254 -2.020 -10.210 1.00 80.19 89 PHE A C 1
ATOM 725 O O . PHE A 1 89 ? -8.486 -2.126 -11.416 1.00 80.19 89 PHE A O 1
ATOM 732 N N . THR A 1 90 ? -9.138 -2.408 -9.286 1.00 79.25 90 THR A N 1
ATOM 733 C CA . THR A 1 90 ? -10.531 -2.710 -9.654 1.00 79.25 90 THR A CA 1
ATOM 734 C C . THR A 1 90 ? -11.381 -1.455 -9.700 1.00 79.25 90 THR A C 1
ATOM 736 O O . THR A 1 90 ? -10.968 -0.413 -9.202 1.00 79.25 90 THR A O 1
ATOM 739 N N . ASP A 1 91 ? -12.574 -1.545 -10.289 1.00 78.94 91 ASP A N 1
ATOM 740 C CA . ASP A 1 91 ? -13.444 -0.387 -10.507 1.00 78.94 91 ASP A CA 1
ATOM 741 C C . ASP A 1 91 ? -13.766 0.389 -9.219 1.00 78.94 91 ASP A C 1
ATOM 743 O O . ASP A 1 91 ? -13.957 1.606 -9.275 1.00 78.94 91 ASP A O 1
ATOM 747 N N . ASP A 1 92 ? -13.818 -0.287 -8.068 1.00 80.19 92 ASP A N 1
ATOM 748 C CA . ASP A 1 92 ? -14.085 0.348 -6.776 1.00 80.19 92 ASP A CA 1
ATOM 749 C C . ASP A 1 92 ? -12.853 1.114 -6.269 1.00 80.19 92 ASP A C 1
ATOM 751 O O . ASP A 1 92 ? -12.934 2.316 -6.000 1.00 80.19 92 ASP A O 1
ATOM 755 N N . GLU A 1 93 ? -11.684 0.468 -6.222 1.00 82.06 93 GLU A N 1
ATOM 756 C CA . GLU A 1 93 ? -10.419 1.113 -5.855 1.00 82.06 93 GLU A CA 1
ATOM 757 C C . GLU A 1 93 ? -10.009 2.210 -6.845 1.00 82.06 93 GLU A C 1
ATOM 759 O O . GLU A 1 93 ? -9.468 3.235 -6.430 1.00 82.06 93 GLU A O 1
ATOM 764 N N . SER A 1 94 ? -10.311 2.055 -8.136 1.00 84.12 94 SER A N 1
ATOM 765 C CA . SER A 1 94 ? -10.029 3.072 -9.148 1.00 84.12 94 SER A CA 1
ATOM 766 C C . SER A 1 94 ? -10.822 4.354 -8.933 1.00 84.12 94 SER A C 1
ATOM 768 O O . SER A 1 94 ? -10.297 5.443 -9.172 1.00 84.12 94 SER A O 1
ATOM 770 N N . LYS A 1 95 ? -12.075 4.246 -8.473 1.00 86.38 95 LYS A N 1
ATOM 771 C CA . LYS A 1 95 ? -12.896 5.412 -8.113 1.00 86.38 95 LYS A CA 1
ATOM 772 C C . LYS A 1 95 ? -12.367 6.093 -6.856 1.00 86.38 95 LYS A C 1
ATOM 774 O O . LYS A 1 95 ? -12.310 7.317 -6.824 1.00 86.38 95 LYS A O 1
ATOM 779 N N . GLU A 1 96 ? -11.964 5.321 -5.846 1.00 87.94 96 GLU A N 1
ATOM 780 C CA . GLU A 1 96 ? -11.471 5.872 -4.575 1.00 87.94 96 GLU A CA 1
ATOM 781 C C . GLU A 1 96 ? -10.077 6.514 -4.719 1.00 87.94 96 GLU A C 1
ATOM 783 O O . GLU A 1 96 ? -9.821 7.570 -4.147 1.00 87.94 96 GLU A O 1
ATOM 788 N N . LEU A 1 97 ? -9.185 5.925 -5.528 1.00 85.75 97 LEU A N 1
ATOM 789 C CA . LEU A 1 97 ? -7.822 6.428 -5.774 1.00 85.75 97 LEU A CA 1
ATOM 790 C C . LEU A 1 97 ? -7.707 7.371 -6.982 1.00 85.75 97 LEU A C 1
ATOM 792 O O . LEU A 1 97 ? -6.611 7.875 -7.260 1.00 85.75 97 LEU A O 1
ATOM 796 N N . ASN A 1 98 ? -8.817 7.598 -7.691 1.00 89.75 98 ASN A N 1
ATOM 797 C CA . ASN A 1 98 ? -8.920 8.423 -8.896 1.00 89.75 98 ASN A CA 1
ATOM 798 C C . ASN A 1 98 ? -7.870 8.073 -9.972 1.00 89.75 98 ASN A C 1
ATOM 800 O O . ASN A 1 98 ? -7.297 8.948 -10.621 1.00 89.75 98 ASN A O 1
ATOM 804 N N . THR A 1 99 ? -7.571 6.783 -10.131 1.00 87.75 99 THR A N 1
ATOM 805 C CA . THR A 1 99 ? -6.669 6.267 -11.169 1.00 87.75 99 THR A CA 1
ATOM 806 C C . THR A 1 99 ? -6.992 4.807 -11.471 1.00 87.75 99 THR A C 1
ATOM 808 O O . THR A 1 99 ? -7.439 4.076 -10.593 1.00 87.75 99 THR A O 1
ATOM 811 N N . LYS A 1 100 ? -6.783 4.361 -12.711 1.00 83.38 100 LYS A N 1
ATOM 812 C CA . LYS A 1 100 ? -7.036 2.962 -13.112 1.00 83.38 100 LYS A CA 1
ATOM 813 C C . LYS A 1 100 ? -5.871 2.033 -12.794 1.00 83.38 100 LYS A C 1
ATOM 815 O O . LYS A 1 100 ? -6.069 0.852 -12.534 1.00 83.38 100 LYS A O 1
ATOM 820 N N . GLU A 1 101 ? -4.673 2.588 -12.794 1.00 81.62 101 GLU A N 1
ATOM 821 C CA . GLU A 1 101 ? -3.431 1.887 -12.524 1.00 81.62 101 GLU A CA 1
ATOM 822 C C . GLU A 1 101 ? -2.433 2.849 -11.886 1.00 81.62 101 GLU A C 1
ATOM 824 O O . GLU A 1 101 ? -2.612 4.073 -11.907 1.00 81.62 101 GLU A O 1
ATOM 829 N N . ILE A 1 102 ? -1.402 2.291 -11.269 1.00 85.19 102 ILE A N 1
ATOM 830 C CA . ILE A 1 102 ? -0.314 3.051 -10.665 1.00 85.19 102 ILE A CA 1
ATOM 831 C C . ILE A 1 102 ? 0.967 2.230 -10.759 1.00 85.19 102 ILE A C 1
ATOM 833 O O . ILE A 1 102 ? 0.923 1.004 -10.642 1.00 85.19 102 ILE A O 1
ATOM 837 N N . ASP A 1 103 ? 2.111 2.875 -10.942 1.00 83.81 103 ASP A N 1
ATOM 838 C CA . ASP A 1 103 ? 3.384 2.187 -10.765 1.00 83.81 103 ASP A CA 1
ATOM 839 C C . ASP A 1 103 ? 3.725 2.037 -9.270 1.00 83.81 103 ASP A C 1
ATOM 841 O O . ASP A 1 103 ? 3.235 2.768 -8.401 1.00 83.81 103 ASP A O 1
ATOM 845 N N . ALA A 1 104 ? 4.583 1.068 -8.952 1.00 80.38 104 ALA A N 1
ATOM 846 C CA . ALA A 1 104 ? 4.955 0.768 -7.569 1.00 80.38 104 ALA A CA 1
ATOM 847 C C . ALA A 1 104 ? 5.628 1.949 -6.837 1.00 80.38 104 ALA A C 1
ATOM 849 O O . ALA A 1 104 ? 5.513 2.065 -5.617 1.00 80.38 104 ALA A O 1
ATOM 850 N N . VAL A 1 105 ? 6.329 2.835 -7.544 1.00 81.81 105 VAL A N 1
ATOM 851 C CA . VAL A 1 105 ? 7.064 3.947 -6.925 1.00 81.81 105 VAL A CA 1
ATOM 852 C C . VAL A 1 105 ? 6.100 5.068 -6.558 1.00 81.81 105 VAL A C 1
ATOM 854 O O . VAL A 1 105 ? 6.130 5.562 -5.429 1.00 81.81 105 VAL A O 1
ATOM 857 N N . GLU A 1 106 ? 5.206 5.430 -7.472 1.00 85.44 106 GLU A N 1
ATOM 858 C CA . GLU A 1 106 ? 4.146 6.406 -7.231 1.00 85.44 106 GLU A CA 1
ATOM 859 C C . GLU A 1 106 ? 3.182 5.929 -6.137 1.00 85.44 106 GLU A C 1
ATOM 861 O O . GLU A 1 106 ? 2.835 6.694 -5.233 1.00 85.44 106 GLU A O 1
ATOM 866 N N . LEU A 1 107 ? 2.835 4.638 -6.117 1.00 87.25 107 LEU A N 1
ATOM 867 C CA . LEU A 1 107 ? 2.080 4.058 -5.007 1.00 87.25 107 LEU A CA 1
ATOM 868 C C . LEU A 1 107 ? 2.838 4.188 -3.677 1.00 87.25 107 LEU A C 1
ATOM 870 O O . LEU A 1 107 ? 2.249 4.586 -2.671 1.00 87.25 107 LEU A O 1
ATOM 874 N N . GLY A 1 108 ? 4.147 3.916 -3.674 1.00 87.00 108 GLY A N 1
ATOM 875 C CA . GLY A 1 108 ? 5.020 4.103 -2.513 1.00 87.00 108 GLY A CA 1
ATOM 876 C C . GLY A 1 108 ? 4.974 5.526 -1.955 1.00 87.00 108 GLY A C 1
ATOM 877 O O . GLY A 1 108 ? 4.836 5.710 -0.745 1.00 87.00 108 GLY A O 1
ATOM 878 N N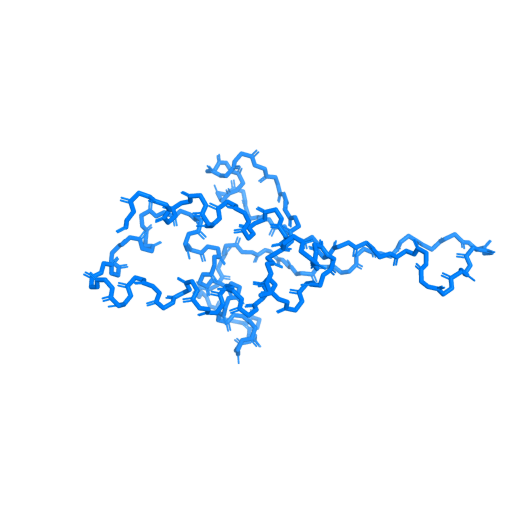 . LYS A 1 109 ? 5.004 6.540 -2.826 1.00 88.81 109 LYS A N 1
ATOM 879 C CA . LYS A 1 109 ? 4.879 7.947 -2.416 1.00 88.81 109 LYS A CA 1
ATOM 880 C C . LYS A 1 109 ? 3.528 8.236 -1.774 1.00 88.81 109 LYS A C 1
ATOM 882 O O . LYS A 1 109 ? 3.487 8.822 -0.699 1.00 88.81 109 LYS A O 1
ATOM 887 N N . ARG A 1 110 ? 2.424 7.785 -2.376 1.00 91.31 110 ARG A N 1
ATOM 888 C CA . ARG A 1 110 ? 1.075 8.000 -1.817 1.00 91.31 110 ARG A CA 1
ATOM 889 C C . ARG A 1 110 ? 0.898 7.349 -0.449 1.00 91.31 110 ARG A C 1
ATOM 891 O O . ARG A 1 110 ? 0.271 7.933 0.430 1.00 91.31 110 ARG A O 1
ATOM 898 N N . VAL A 1 111 ? 1.477 6.166 -0.252 1.00 91.00 111 VAL A N 1
ATOM 899 C CA . VAL A 1 111 ? 1.496 5.491 1.052 1.00 91.00 111 VAL A CA 1
ATOM 900 C C . VAL A 1 111 ? 2.316 6.292 2.064 1.00 91.00 111 VAL A C 1
ATOM 902 O O . VAL A 1 111 ? 1.883 6.451 3.201 1.00 91.00 111 VAL A O 1
ATOM 905 N N . LEU A 1 112 ? 3.467 6.839 1.666 1.00 90.25 112 LEU A N 1
ATOM 906 C CA . LEU A 1 112 ? 4.264 7.701 2.537 1.00 90.25 112 LEU A CA 1
ATOM 907 C C . LEU A 1 112 ? 3.493 8.968 2.943 1.00 90.25 112 LEU A C 1
ATOM 909 O O . LEU A 1 112 ? 3.457 9.294 4.126 1.00 90.25 112 LEU A O 1
ATOM 913 N N . GLU A 1 113 ? 2.842 9.648 1.994 1.00 91.94 113 GLU A N 1
ATOM 914 C CA . GLU A 1 113 ? 1.995 10.819 2.274 1.00 91.94 113 GLU A CA 1
ATOM 915 C C . GLU A 1 113 ? 0.840 10.484 3.224 1.00 91.94 113 GLU A C 1
ATOM 917 O O . GLU A 1 113 ? 0.568 11.253 4.143 1.00 91.94 113 GLU A O 1
ATOM 922 N N . PHE A 1 114 ? 0.199 9.322 3.048 1.00 92.25 114 PHE A N 1
ATOM 923 C CA . PHE A 1 114 ? -0.862 8.852 3.942 1.00 92.25 114 PHE A CA 1
ATOM 924 C C . PHE A 1 114 ? -0.390 8.734 5.399 1.00 92.25 114 PHE A C 1
ATOM 926 O O . PHE A 1 114 ? -1.154 9.041 6.311 1.00 92.25 114 PHE A O 1
ATOM 933 N N . TRP A 1 115 ? 0.857 8.307 5.621 1.00 91.25 115 TRP A N 1
ATOM 934 C CA . TRP A 1 115 ? 1.408 8.094 6.961 1.00 91.25 115 TRP A CA 1
ATOM 935 C C . TRP A 1 115 ? 2.019 9.341 7.607 1.00 91.25 115 TRP A C 1
ATOM 937 O O . TRP A 1 115 ? 2.164 9.353 8.821 1.00 91.25 115 TRP A O 1
ATOM 947 N N . LYS A 1 116 ? 2.324 10.411 6.858 1.00 90.00 116 LYS A N 1
ATOM 948 C CA . LYS A 1 116 ? 2.896 11.655 7.419 1.00 90.00 116 LYS A CA 1
ATOM 949 C C . LYS A 1 116 ? 2.159 12.277 8.622 1.00 90.00 116 LYS A C 1
ATOM 951 O O . LYS A 1 116 ? 2.851 12.863 9.450 1.00 90.00 116 LYS A O 1
ATOM 956 N N . PRO A 1 117 ? 0.813 12.264 8.715 1.00 87.38 117 PRO A N 1
ATOM 957 C CA . PRO A 1 117 ? 0.104 12.874 9.840 1.00 87.38 117 PRO A CA 1
ATOM 958 C C . PRO A 1 117 ? -0.006 11.973 11.085 1.00 87.38 117 PRO A C 1
ATOM 960 O O . PRO A 1 117 ? -0.600 12.415 12.070 1.00 87.38 117 PRO A O 1
ATOM 963 N N . TYR A 1 118 ? 0.504 10.738 11.038 1.00 82.25 118 TYR A N 1
ATOM 964 C CA . TYR A 1 118 ? 0.493 9.771 12.142 1.00 82.25 118 TYR A CA 1
ATOM 965 C C . TYR A 1 118 ? 1.855 9.705 12.836 1.00 82.25 118 TYR A C 1
ATOM 967 O O . TYR A 1 118 ? 1.854 9.483 14.068 1.00 82.25 118 TYR A O 1
#

Sequence (118 aa):
MSLEASGQNTDIAFNFFVTAEHLPDWLNQRPLVKNNCILRVVSHIANGAKHFNLEDKRHKSVKSTEKFRVYEEGVYEPNVFYEPPLIPFTDDESKELNTKEIDAVELGKRVLEFWKPY

pLDDT: mean 71.11, std 18.83, range [40.25, 93.19]